Protein AF-A0A419GBX4-F1 (afdb_monomer_lite)

Sequence (114 aa):
MRILHRRRTQSFSEFIFRPSRQKRGAEHLPCCPTDDQAEVLVPDKIKIEDVLAIAVKDESQAKNERARLKYSYVDPDTFNFVVAPDFYNKHSLSSMIRRGVQPSEKSFSGNSDD

Radius of gyration: 21.21 Å; chains: 1; bounding box: 44×61×49 Å

Foldseek 3Di:
DDDDDDDDDPPPPDPPPDFPPADQDPQADPPFDSTPPDDDDDPDDDDLLNAAAAEDQDLVRLVVVCVVCVVVVHHSVSHWYKHFNQVVPPVSVVVCNNNNHDTDIHTHDDDPPD

Structure (mmCIF, N/CA/C/O backbone):
data_AF-A0A419GBX4-F1
#
_entry.id   AF-A0A419GBX4-F1
#
loop_
_atom_site.group_PDB
_atom_site.id
_atom_site.type_symbol
_atom_site.label_atom_id
_atom_site.label_alt_id
_atom_site.label_comp_id
_atom_site.label_asym_id
_atom_site.label_entity_id
_atom_site.label_seq_id
_atom_site.pdbx_PDB_ins_code
_at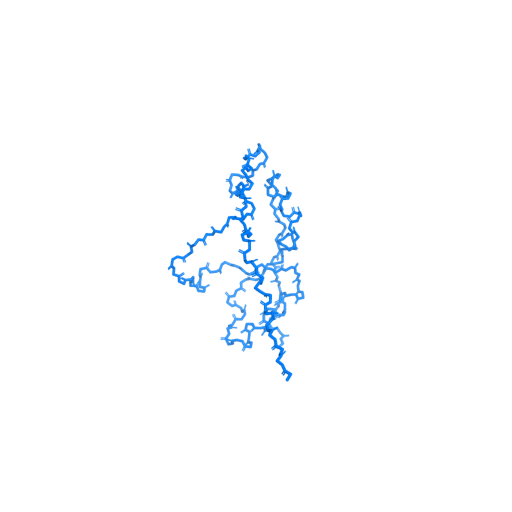om_site.Cartn_x
_atom_site.Cartn_y
_atom_site.Cartn_z
_atom_site.occupancy
_atom_site.B_iso_or_equiv
_atom_site.auth_seq_id
_atom_site.auth_comp_id
_atom_site.auth_asym_id
_atom_site.auth_atom_id
_atom_site.pdbx_PDB_model_num
ATOM 1 N N . MET A 1 1 ? -29.727 49.339 -17.197 1.00 37.66 1 MET A N 1
ATOM 2 C CA . MET A 1 1 ? -28.350 48.806 -17.268 1.00 37.66 1 MET A CA 1
ATOM 3 C C . MET A 1 1 ? -28.438 47.280 -17.283 1.00 37.66 1 MET A C 1
ATOM 5 O O . MET A 1 1 ? -28.794 46.691 -16.274 1.00 37.66 1 MET A O 1
ATOM 9 N N . ARG A 1 2 ? -28.278 46.653 -18.459 1.00 33.19 2 ARG A N 1
ATOM 10 C CA . ARG A 1 2 ? -28.263 45.189 -18.655 1.00 33.19 2 ARG A CA 1
ATOM 11 C C . ARG A 1 2 ? -26.804 44.745 -18.680 1.00 33.19 2 ARG A C 1
ATOM 13 O O . ARG A 1 2 ? -26.044 45.299 -19.466 1.00 33.19 2 ARG A O 1
ATOM 20 N N . ILE A 1 3 ? -26.431 43.753 -17.878 1.00 37.41 3 ILE A N 1
ATOM 21 C CA . ILE A 1 3 ? -25.137 43.077 -18.010 1.00 37.41 3 ILE A CA 1
ATOM 22 C C . ILE A 1 3 ? -25.424 41.613 -18.338 1.00 37.41 3 ILE A C 1
ATOM 24 O O . ILE A 1 3 ? -26.047 40.891 -17.562 1.00 37.41 3 ILE A O 1
ATOM 28 N N . LEU A 1 4 ? -25.027 41.221 -19.547 1.00 36.34 4 LEU A N 1
ATOM 29 C CA . LEU A 1 4 ? -25.166 39.887 -20.113 1.00 36.34 4 LEU A CA 1
ATOM 30 C C . LEU A 1 4 ? -23.870 39.090 -19.858 1.00 36.34 4 LEU A C 1
ATOM 32 O O . LEU A 1 4 ? -22.787 39.565 -20.171 1.00 36.34 4 LEU A O 1
ATOM 36 N N . HIS A 1 5 ? -24.023 37.892 -19.289 1.00 38.09 5 HIS A N 1
ATOM 37 C CA . HIS A 1 5 ? -23.254 36.648 -19.471 1.00 38.09 5 HIS A CA 1
ATOM 38 C C . HIS A 1 5 ? -21.760 36.674 -19.858 1.00 38.09 5 HIS A C 1
ATOM 40 O O . HIS A 1 5 ? -21.399 37.043 -20.972 1.00 38.09 5 HIS A O 1
ATOM 46 N N . ARG A 1 6 ? -20.951 35.951 -19.063 1.00 35.03 6 ARG A N 1
ATOM 47 C CA . ARG A 1 6 ? -20.087 34.865 -19.584 1.00 35.03 6 ARG A CA 1
ATOM 48 C C . ARG A 1 6 ? -19.612 33.943 -18.449 1.00 35.03 6 ARG A C 1
ATOM 50 O O . ARG A 1 6 ? -18.593 34.197 -17.816 1.00 35.03 6 ARG A O 1
ATOM 57 N N . ARG A 1 7 ? -20.329 32.844 -18.186 1.00 43.75 7 ARG A N 1
ATOM 58 C CA . ARG A 1 7 ? -19.734 31.708 -17.462 1.00 43.75 7 ARG A CA 1
ATOM 59 C C . ARG A 1 7 ? -18.867 30.949 -18.462 1.00 43.75 7 ARG A C 1
ATOM 61 O O . ARG A 1 7 ? -19.372 30.428 -19.449 1.00 43.75 7 ARG A O 1
ATOM 68 N N . ARG A 1 8 ? -17.554 30.959 -18.231 1.00 40.81 8 ARG A N 1
ATOM 69 C CA . ARG A 1 8 ? -16.570 30.142 -18.947 1.00 40.81 8 ARG A CA 1
ATOM 70 C C . ARG A 1 8 ? -16.893 28.675 -18.649 1.00 40.81 8 ARG A C 1
ATOM 72 O O . ARG A 1 8 ? -16.626 28.195 -17.554 1.00 40.81 8 ARG A O 1
ATOM 79 N N . THR A 1 9 ? -17.486 27.980 -19.608 1.00 41.19 9 THR A N 1
ATOM 80 C CA . THR A 1 9 ? -17.416 26.524 -19.691 1.00 41.19 9 THR A CA 1
ATOM 81 C C . THR A 1 9 ? -15.946 26.168 -19.899 1.00 41.19 9 THR A C 1
ATOM 83 O O . THR A 1 9 ? -15.377 26.452 -20.952 1.00 41.19 9 THR A O 1
ATOM 86 N N . GLN A 1 10 ? -15.285 25.617 -18.878 1.00 46.72 10 GLN A N 1
ATOM 87 C CA . GLN A 1 10 ? -14.039 24.904 -19.133 1.00 46.72 10 GLN A CA 1
ATOM 88 C C . GLN A 1 10 ? -14.425 23.637 -19.889 1.00 46.72 10 GLN A C 1
ATOM 90 O O . GLN A 1 10 ? -15.099 22.756 -19.363 1.00 46.72 10 GLN A O 1
ATOM 95 N N . SER A 1 11 ? -14.073 23.630 -21.169 1.00 44.72 11 SER A N 1
ATOM 96 C CA . SER A 1 11 ? -14.063 22.449 -22.014 1.00 44.72 11 SER A CA 1
ATOM 97 C C . SER A 1 11 ? -13.310 21.346 -21.278 1.00 44.72 11 SER A C 1
ATOM 99 O O . SER A 1 11 ? -12.112 21.475 -21.033 1.00 44.72 11 SER A O 1
ATOM 101 N N . PHE A 1 12 ? -14.027 20.277 -20.938 1.00 43.22 12 PHE A N 1
ATOM 102 C CA . PHE A 1 12 ? -13.498 18.989 -20.504 1.00 43.22 12 PHE A CA 1
ATOM 103 C C . PHE A 1 12 ? -12.797 18.348 -21.714 1.00 43.22 12 PHE A C 1
ATOM 105 O O . PHE A 1 12 ? -13.274 17.379 -22.296 1.00 43.22 12 PHE A O 1
ATOM 112 N N . SER A 1 13 ? -11.716 18.963 -22.197 1.00 40.78 13 SER A N 1
ATOM 113 C CA . SER A 1 13 ? -10.908 18.380 -23.259 1.00 40.78 13 SER A CA 1
ATOM 114 C C . SER A 1 13 ? -10.120 17.238 -22.636 1.00 40.78 13 SER A C 1
ATOM 116 O O . SER A 1 13 ? -9.065 17.464 -22.048 1.00 40.78 13 SER A O 1
ATOM 118 N N . GLU A 1 14 ? -10.710 16.045 -22.704 1.00 47.97 14 GLU A N 1
ATOM 119 C CA . GLU A 1 14 ? -10.017 14.814 -23.069 1.00 47.97 14 GLU A CA 1
ATOM 120 C C . GLU A 1 14 ? -8.571 14.744 -22.562 1.00 47.97 14 GLU A C 1
ATOM 122 O O . GLU A 1 14 ? -7.601 14.857 -23.314 1.00 47.97 14 GLU A O 1
ATOM 127 N N . PHE A 1 15 ? -8.419 14.479 -21.264 1.00 38.88 15 PHE A N 1
ATOM 128 C CA . PHE A 1 15 ? -7.219 13.803 -20.789 1.00 38.88 15 PHE A CA 1
ATOM 129 C C . PHE A 1 15 ? -7.309 12.350 -21.273 1.00 38.88 15 PHE A C 1
ATOM 131 O O . PHE A 1 15 ? -7.613 11.435 -20.513 1.00 38.88 15 PHE A O 1
ATOM 138 N N . ILE A 1 16 ? -7.147 12.143 -22.584 1.00 46.69 16 ILE A N 1
ATOM 139 C CA . ILE A 1 16 ? -7.006 10.809 -23.153 1.00 46.69 16 ILE A CA 1
ATOM 140 C C . ILE A 1 16 ? -5.719 10.256 -22.563 1.00 46.69 16 ILE A C 1
ATOM 142 O O . ILE A 1 16 ? -4.619 10.655 -22.954 1.00 46.69 16 ILE A O 1
ATOM 146 N N . PHE A 1 17 ? -5.870 9.346 -21.603 1.00 50.75 17 PHE A N 1
ATOM 147 C CA . PHE A 1 17 ? -4.811 8.442 -21.202 1.00 50.75 17 PHE A CA 1
ATOM 148 C C . PHE A 1 17 ? -4.302 7.763 -22.475 1.00 50.75 17 PHE A C 1
ATOM 150 O O . PHE A 1 17 ? -4.989 6.938 -23.075 1.00 50.75 17 PHE A O 1
ATOM 157 N N . ARG A 1 18 ? -3.133 8.187 -22.962 1.00 53.50 18 ARG A N 1
ATOM 158 C CA . ARG A 1 18 ? -2.451 7.514 -24.063 1.00 53.50 18 ARG A CA 1
ATOM 159 C C . ARG A 1 18 ? -1.627 6.398 -23.436 1.00 53.50 18 ARG A C 1
ATOM 161 O O . ARG A 1 18 ? -0.567 6.717 -22.894 1.00 53.50 18 ARG A O 1
ATOM 168 N N . PRO A 1 19 ? -2.058 5.125 -23.503 1.00 56.88 19 PRO A N 1
ATOM 169 C CA . PRO A 1 19 ? -1.224 4.036 -23.030 1.00 56.88 19 PRO A CA 1
ATOM 170 C C . PRO A 1 19 ? 0.081 4.079 -23.820 1.00 56.88 19 PRO A C 1
ATOM 172 O O . PRO A 1 19 ? 0.090 3.974 -25.054 1.00 56.88 19 PRO A O 1
ATOM 175 N N . SER A 1 20 ? 1.200 4.282 -23.127 1.00 62.91 20 SER A N 1
ATOM 176 C CA . SER A 1 20 ? 2.494 4.094 -23.762 1.00 62.91 20 SER A CA 1
ATOM 177 C C . SER A 1 20 ? 2.629 2.600 -24.026 1.00 62.91 20 SER A C 1
ATOM 179 O O . SER A 1 20 ? 2.705 1.818 -23.084 1.00 62.91 20 SER A O 1
ATOM 181 N N . ARG A 1 21 ? 2.622 2.186 -25.299 1.00 65.56 21 ARG A N 1
ATOM 182 C CA . ARG A 1 21 ? 2.857 0.789 -25.696 1.00 65.56 21 ARG A CA 1
ATOM 183 C C . ARG A 1 21 ? 4.321 0.425 -25.441 1.00 65.56 21 ARG A C 1
ATOM 185 O O . ARG A 1 21 ? 5.121 0.354 -26.372 1.00 65.56 21 ARG A O 1
ATOM 192 N N . GLN A 1 22 ? 4.681 0.253 -24.176 1.00 69.12 22 GLN A N 1
ATOM 193 C CA . GLN A 1 22 ? 5.998 -0.215 -23.776 1.00 69.12 22 GLN A CA 1
ATOM 194 C C . GLN A 1 22 ? 6.098 -1.705 -24.094 1.00 69.12 22 GLN A C 1
ATOM 196 O O . GLN A 1 22 ? 5.196 -2.488 -23.791 1.00 69.12 22 GLN A O 1
ATOM 201 N N . LYS A 1 23 ? 7.196 -2.102 -24.735 1.00 78.44 23 LYS A N 1
ATOM 202 C CA . LYS A 1 23 ? 7.522 -3.518 -24.917 1.00 78.44 23 LYS A CA 1
ATOM 203 C C . LYS A 1 23 ? 8.248 -4.004 -23.669 1.00 78.44 23 LYS A C 1
ATOM 205 O O . LYS A 1 23 ? 9.079 -3.281 -23.128 1.00 78.44 23 LYS A O 1
ATOM 210 N N . ARG A 1 24 ? 7.957 -5.232 -23.242 1.00 83.94 24 ARG A N 1
ATOM 211 C CA . ARG A 1 24 ? 8.695 -5.894 -22.161 1.00 83.94 24 ARG A CA 1
ATOM 212 C C . ARG A 1 24 ? 10.179 -5.964 -22.534 1.00 83.94 24 ARG A C 1
ATOM 214 O O . ARG A 1 24 ? 10.514 -6.536 -23.570 1.00 83.94 24 ARG A O 1
ATOM 221 N N . GLY A 1 25 ? 11.042 -5.363 -21.717 1.00 82.19 25 GLY A N 1
ATOM 222 C CA . GLY A 1 25 ? 12.493 -5.506 -21.847 1.00 82.19 25 GLY A CA 1
ATOM 223 C C . GLY A 1 25 ? 12.973 -6.877 -21.362 1.00 82.19 25 GLY A C 1
ATOM 224 O O . GLY A 1 25 ? 12.261 -7.550 -20.620 1.00 82.19 25 GLY A O 1
ATOM 225 N N . ALA A 1 26 ? 14.188 -7.278 -21.746 1.00 85.44 26 ALA A N 1
ATOM 226 C CA . ALA A 1 26 ? 14.785 -8.548 -21.310 1.00 85.44 26 ALA A CA 1
ATOM 227 C C . ALA A 1 26 ? 14.998 -8.627 -19.785 1.00 85.44 26 ALA A C 1
ATOM 229 O O . ALA A 1 26 ? 15.008 -9.717 -19.225 1.00 85.44 26 ALA A O 1
ATOM 230 N N . GLU A 1 27 ? 15.134 -7.475 -19.124 1.00 87.50 27 GLU A N 1
ATOM 231 C CA . GLU A 1 27 ? 15.337 -7.371 -17.676 1.00 87.50 27 GLU A CA 1
ATOM 232 C C . GLU A 1 27 ? 14.025 -7.284 -16.882 1.00 87.50 27 GLU A C 1
ATOM 234 O O . GLU A 1 27 ? 14.065 -7.352 -15.663 1.00 87.50 27 GLU A O 1
ATOM 239 N N . HIS A 1 28 ? 12.852 -7.147 -17.519 1.00 87.69 28 HIS A N 1
ATOM 240 C CA . HIS A 1 28 ? 11.585 -7.112 -16.776 1.00 87.69 28 HIS A CA 1
ATOM 241 C C . HIS A 1 28 ? 11.338 -8.453 -16.080 1.00 87.69 28 HIS A C 1
ATOM 243 O O . HIS A 1 28 ? 11.350 -9.501 -16.732 1.00 87.69 28 HIS A O 1
ATOM 249 N N . LEU A 1 29 ? 10.959 -8.418 -14.799 1.00 85.19 29 LEU A N 1
ATOM 250 C CA . LEU A 1 29 ? 10.457 -9.619 -14.137 1.00 85.19 29 LEU A CA 1
ATOM 251 C C . LEU A 1 29 ? 9.202 -10.135 -14.863 1.00 85.19 29 LEU A C 1
ATOM 253 O O . LEU A 1 29 ? 8.369 -9.328 -15.299 1.00 85.19 29 LEU A O 1
ATOM 257 N N . PRO A 1 30 ? 9.014 -11.465 -14.967 1.00 84.38 30 PRO A N 1
ATOM 258 C CA . PRO A 1 30 ? 7.836 -12.048 -15.610 1.00 84.38 30 PRO A CA 1
ATOM 259 C C . PRO A 1 30 ? 6.511 -11.581 -14.996 1.00 84.38 30 PRO A C 1
ATOM 261 O O . PRO A 1 30 ? 5.528 -11.418 -15.714 1.00 84.38 30 PRO A O 1
ATOM 264 N N . CYS A 1 31 ? 6.498 -11.325 -13.685 1.00 81.69 31 CYS A N 1
ATOM 265 C CA . CYS A 1 31 ? 5.327 -10.864 -12.940 1.00 81.69 31 CYS A CA 1
ATOM 266 C C . CYS A 1 31 ? 5.033 -9.363 -13.097 1.00 81.69 31 CYS A C 1
ATOM 268 O O . CYS A 1 31 ? 3.920 -8.934 -12.803 1.00 81.69 31 CYS A O 1
ATOM 270 N N . CYS A 1 32 ? 5.992 -8.553 -13.559 1.00 79.19 32 CYS A N 1
ATOM 271 C CA . CYS A 1 32 ? 5.799 -7.111 -13.671 1.00 79.19 32 CYS A CA 1
ATOM 272 C C . CYS A 1 32 ? 4.931 -6.752 -14.888 1.00 79.19 32 CYS A C 1
ATOM 274 O O . CYS A 1 32 ? 5.122 -7.325 -15.975 1.00 79.19 32 CYS A O 1
ATOM 276 N N . PRO A 1 33 ? 4.013 -5.778 -14.762 1.00 75.44 33 PRO A N 1
ATOM 277 C CA . PRO A 1 33 ? 3.272 -5.271 -15.904 1.00 75.44 33 PRO A CA 1
ATOM 278 C C . PRO A 1 33 ? 4.207 -4.523 -16.869 1.00 75.44 33 PRO A C 1
ATOM 280 O O . PRO A 1 33 ? 5.293 -4.070 -16.510 1.00 75.44 33 PRO A O 1
ATOM 283 N N . THR A 1 34 ? 3.805 -4.430 -18.136 1.00 78.31 34 THR A N 1
ATOM 284 C CA . THR A 1 34 ? 4.501 -3.601 -19.139 1.00 78.31 34 THR A CA 1
ATOM 285 C C . THR A 1 34 ? 4.081 -2.138 -19.074 1.00 78.31 34 THR A C 1
ATOM 287 O O . THR A 1 34 ? 4.815 -1.277 -19.546 1.00 78.31 34 THR A O 1
ATOM 290 N N . ASP A 1 35 ? 2.906 -1.870 -18.510 1.00 76.88 35 ASP A N 1
ATOM 291 C CA . ASP A 1 35 ? 2.379 -0.534 -18.257 1.00 76.88 35 ASP A CA 1
ATOM 292 C C . ASP A 1 35 ? 2.392 -0.275 -16.743 1.00 76.88 35 ASP A C 1
ATOM 294 O O . ASP A 1 35 ? 1.921 -1.107 -15.968 1.00 76.88 35 ASP A O 1
ATOM 298 N N . ASP A 1 36 ? 2.916 0.880 -16.329 1.00 73.38 36 ASP A N 1
ATOM 299 C CA . ASP A 1 36 ? 2.973 1.311 -14.925 1.00 73.38 36 ASP A CA 1
ATOM 300 C C . ASP A 1 36 ? 1.571 1.699 -14.381 1.00 73.38 36 ASP A C 1
ATOM 302 O O . ASP A 1 36 ? 1.435 2.110 -13.229 1.00 73.38 36 ASP A O 1
ATOM 306 N N . GLN A 1 37 ? 0.520 1.626 -15.210 1.00 69.31 37 GLN A N 1
ATOM 307 C CA . GLN A 1 37 ? -0.882 1.921 -14.876 1.00 69.31 37 GLN A CA 1
ATOM 308 C C . GLN A 1 37 ? -1.789 0.690 -15.045 1.00 69.31 37 GLN A C 1
ATOM 310 O O . GLN A 1 37 ? -2.877 0.767 -15.613 1.00 69.31 37 GLN A O 1
ATOM 315 N N . ALA A 1 38 ? -1.337 -0.475 -14.580 1.00 70.19 38 ALA A N 1
ATOM 316 C CA . ALA A 1 38 ? -2.177 -1.668 -14.546 1.00 70.19 38 ALA A CA 1
ATOM 317 C C . ALA A 1 38 ? -3.211 -1.569 -13.407 1.00 70.19 38 ALA A C 1
ATOM 319 O O . ALA A 1 38 ? -2.927 -1.927 -12.266 1.00 70.19 38 ALA A O 1
ATOM 320 N N . GLU A 1 39 ? -4.411 -1.079 -13.711 1.00 78.44 39 GLU A N 1
ATOM 321 C CA . GLU A 1 39 ? -5.568 -1.180 -12.817 1.00 78.44 39 GLU A CA 1
ATOM 322 C C . GLU A 1 39 ? -6.264 -2.537 -13.011 1.00 78.44 39 GLU A C 1
ATOM 324 O O . GLU A 1 39 ? -6.452 -2.997 -14.141 1.00 78.44 39 GLU A O 1
ATOM 329 N N . VAL A 1 40 ? -6.658 -3.187 -11.912 1.00 83.25 40 VAL A N 1
ATOM 330 C CA . VAL A 1 40 ? -7.454 -4.424 -11.936 1.00 83.25 40 VAL A CA 1
ATOM 331 C C . VAL A 1 40 ? -8.825 -4.128 -11.344 1.00 83.25 40 VAL A C 1
ATOM 333 O O . VAL A 1 40 ? -8.933 -3.653 -10.215 1.00 83.25 40 VAL A O 1
ATOM 336 N N . LEU A 1 41 ? -9.881 -4.416 -12.107 1.00 88.38 41 LEU A N 1
ATOM 337 C CA . LEU A 1 41 ? -11.254 -4.284 -11.630 1.00 88.38 41 LEU A CA 1
ATOM 338 C C . LEU A 1 41 ? -11.618 -5.493 -10.766 1.00 88.38 41 LEU A C 1
ATOM 340 O O . LEU A 1 41 ? -11.631 -6.624 -11.252 1.00 88.38 41 LEU A O 1
ATOM 344 N N . VAL A 1 42 ? -11.948 -5.244 -9.499 1.00 90.00 42 VAL A N 1
ATOM 345 C CA . VAL A 1 42 ? -12.538 -6.252 -8.613 1.00 90.00 42 VAL A CA 1
ATOM 346 C C . VAL A 1 42 ? -14.063 -6.131 -8.721 1.00 90.00 42 VAL A C 1
ATOM 348 O O . VAL A 1 42 ? -14.592 -5.044 -8.486 1.00 90.00 42 VAL A O 1
ATOM 351 N N . PRO A 1 43 ? -14.784 -7.196 -9.123 1.00 90.94 43 PRO A N 1
ATOM 352 C CA . PRO A 1 43 ? -16.216 -7.115 -9.427 1.00 90.94 43 PRO A CA 1
ATOM 353 C C . PRO A 1 43 ? -17.109 -6.900 -8.195 1.00 90.94 43 PRO A C 1
ATOM 355 O O . PRO A 1 43 ? -18.268 -6.526 -8.348 1.00 90.94 43 PRO A O 1
ATOM 358 N N . ASP A 1 44 ? -16.584 -7.142 -6.995 1.00 93.94 44 ASP A N 1
ATOM 359 C CA . ASP A 1 44 ? -17.283 -6.972 -5.720 1.00 93.94 44 ASP A CA 1
ATOM 360 C C . ASP A 1 44 ? -16.288 -6.500 -4.639 1.00 93.94 44 ASP A C 1
ATOM 362 O O . ASP A 1 44 ? -15.157 -6.103 -4.927 1.00 93.94 44 ASP A O 1
ATOM 366 N N . LYS A 1 45 ? -16.707 -6.520 -3.377 1.00 93.12 45 LYS A N 1
ATOM 367 C CA . LYS A 1 45 ? -15.906 -6.159 -2.212 1.00 93.12 45 LYS A CA 1
ATOM 368 C C . LYS A 1 45 ? -14.759 -7.147 -2.002 1.00 93.12 45 LYS A C 1
ATOM 370 O O . LYS A 1 45 ? -14.928 -8.358 -2.115 1.00 93.12 45 LYS A O 1
ATOM 375 N N . ILE A 1 46 ? -13.615 -6.609 -1.593 1.00 92.75 46 ILE A N 1
ATOM 376 C CA . ILE A 1 46 ? -12.499 -7.388 -1.054 1.00 92.75 46 ILE A CA 1
ATOM 377 C C . ILE A 1 46 ? -12.799 -7.638 0.423 1.00 92.75 46 ILE A C 1
ATOM 379 O O . ILE A 1 46 ? -13.120 -6.695 1.154 1.00 92.75 46 ILE A O 1
ATOM 383 N N . LYS A 1 47 ? -12.730 -8.892 0.872 1.00 93.00 47 LYS A N 1
ATOM 384 C CA . LYS A 1 47 ? -12.869 -9.176 2.298 1.00 93.00 47 LYS A CA 1
ATOM 385 C C . LYS A 1 47 ? -11.613 -8.728 3.035 1.00 93.00 47 LYS A C 1
ATOM 387 O O . LYS A 1 47 ? -10.512 -8.810 2.504 1.00 93.00 47 LYS A O 1
ATOM 392 N N . ILE A 1 48 ? -11.770 -8.313 4.288 1.00 91.19 48 ILE A N 1
ATOM 393 C CA . ILE A 1 48 ? -10.637 -7.878 5.118 1.00 91.19 48 ILE A CA 1
ATOM 394 C C . ILE A 1 48 ? -9.595 -9.000 5.273 1.00 91.19 48 ILE A C 1
ATOM 396 O O . ILE A 1 48 ? -8.405 -8.727 5.190 1.00 91.19 48 ILE A O 1
ATOM 400 N N . GLU A 1 49 ? -10.041 -10.254 5.405 1.00 91.44 49 GLU A N 1
ATOM 401 C CA . GLU A 1 49 ? -9.177 -11.444 5.506 1.00 91.44 49 GLU A CA 1
ATOM 402 C C . GLU A 1 49 ? -8.306 -11.703 4.262 1.00 91.44 49 GLU A C 1
ATOM 404 O O . GLU A 1 49 ? -7.275 -12.360 4.371 1.00 91.44 49 GLU A O 1
ATOM 409 N N . ASP A 1 50 ? -8.683 -11.157 3.100 1.00 93.88 50 ASP A N 1
ATOM 410 C CA . ASP A 1 50 ? -7.924 -11.296 1.852 1.00 93.88 50 ASP A CA 1
ATOM 411 C C . ASP A 1 50 ? -6.825 -10.218 1.711 1.00 93.88 50 ASP A C 1
ATOM 413 O O . ASP A 1 50 ? -6.011 -10.263 0.783 1.00 93.88 50 ASP A O 1
ATOM 417 N N . VAL A 1 51 ? -6.779 -9.225 2.610 1.00 93.88 51 VAL A N 1
ATOM 418 C CA . VAL A 1 51 ? -5.765 -8.160 2.595 1.00 93.88 51 VAL A CA 1
ATOM 419 C C . VAL A 1 51 ? -4.481 -8.655 3.261 1.00 93.88 51 VAL A C 1
ATOM 421 O O . VAL A 1 51 ? -4.407 -8.796 4.477 1.00 93.88 51 VAL A O 1
ATOM 424 N N . LEU A 1 52 ? -3.430 -8.866 2.465 1.00 95.25 52 LEU A N 1
ATOM 425 C CA . LEU A 1 52 ? -2.148 -9.390 2.958 1.00 95.25 52 LEU A CA 1
ATOM 426 C C . LEU A 1 52 ? -1.383 -8.393 3.845 1.00 95.25 52 LEU A C 1
ATOM 428 O O . LEU A 1 52 ? -0.828 -8.770 4.881 1.00 95.25 52 LEU A O 1
ATOM 432 N N . ALA A 1 53 ? -1.319 -7.131 3.412 1.00 95.69 53 ALA A N 1
ATOM 433 C CA . ALA A 1 53 ? -0.627 -6.053 4.109 1.00 95.69 53 ALA A CA 1
ATOM 434 C C . ALA A 1 53 ? -1.056 -4.666 3.597 1.00 95.69 53 ALA A C 1
ATOM 436 O O . ALA A 1 53 ? -1.545 -4.522 2.476 1.00 95.69 53 ALA A O 1
ATOM 437 N N . ILE A 1 54 ? -0.801 -3.637 4.405 1.00 95.62 54 ILE A N 1
ATOM 438 C CA . ILE A 1 54 ? -0.897 -2.221 4.052 1.00 95.62 54 ILE A CA 1
ATOM 439 C C . ILE A 1 54 ? 0.524 -1.679 3.866 1.00 95.62 54 ILE A C 1
ATOM 441 O O . ILE A 1 54 ? 1.298 -1.582 4.822 1.00 95.62 54 ILE A O 1
ATOM 445 N N . ALA A 1 55 ? 0.865 -1.313 2.632 1.00 96.62 55 ALA A N 1
ATOM 446 C CA . ALA A 1 55 ? 2.127 -0.651 2.322 1.00 96.62 55 ALA A CA 1
ATOM 447 C C . ALA A 1 55 ? 2.059 0.843 2.688 1.00 96.62 55 ALA A C 1
ATOM 449 O O . ALA A 1 55 ? 1.092 1.525 2.349 1.00 96.62 55 ALA A O 1
ATOM 450 N N . VAL A 1 56 ? 3.088 1.352 3.365 1.00 97.38 56 VAL A N 1
ATOM 451 C CA . VAL A 1 56 ? 3.227 2.754 3.791 1.00 97.38 56 VAL A CA 1
ATOM 452 C C . VAL A 1 56 ? 4.610 3.297 3.451 1.00 97.38 56 VAL A C 1
ATOM 454 O O . VAL A 1 56 ? 5.566 2.542 3.292 1.00 97.38 56 VAL A O 1
ATOM 457 N N . LYS A 1 57 ? 4.742 4.620 3.340 1.00 97.50 57 LYS A N 1
ATOM 458 C CA . LYS A 1 57 ? 6.001 5.264 2.947 1.00 97.50 57 LYS A CA 1
ATOM 459 C C . LYS A 1 57 ? 7.093 5.098 3.999 1.00 97.50 57 LYS A C 1
ATOM 461 O O . LYS A 1 57 ? 8.252 4.875 3.660 1.00 97.50 57 LYS A O 1
ATOM 466 N N . ASP A 1 58 ? 6.722 5.273 5.261 1.00 97.06 58 ASP A N 1
ATOM 467 C CA . ASP A 1 58 ? 7.621 5.296 6.407 1.00 97.06 58 ASP A CA 1
ATOM 468 C C . ASP A 1 58 ? 6.882 4.903 7.698 1.00 97.06 58 ASP A C 1
ATOM 470 O O . ASP A 1 58 ? 5.657 4.759 7.733 1.00 97.06 58 ASP A O 1
ATOM 474 N N . GLU A 1 59 ? 7.642 4.713 8.776 1.00 96.44 59 GLU A N 1
ATOM 475 C CA . GLU A 1 59 ? 7.112 4.308 10.084 1.00 96.44 59 GLU A CA 1
ATOM 476 C C . GLU A 1 59 ? 6.182 5.361 10.708 1.00 96.44 59 GLU A C 1
ATOM 478 O O . GLU A 1 59 ? 5.274 5.015 11.464 1.00 96.44 59 GLU A O 1
ATOM 483 N N . SER A 1 60 ? 6.375 6.647 10.391 1.00 96.50 60 SER A N 1
ATOM 484 C CA . SER A 1 60 ? 5.497 7.721 10.871 1.00 96.50 60 SER A CA 1
ATOM 485 C C . SER A 1 60 ? 4.111 7.592 10.244 1.00 96.50 60 SER A C 1
ATOM 487 O O . SER A 1 60 ? 3.096 7.635 10.943 1.00 96.50 60 SER A O 1
ATOM 489 N N . GLN A 1 61 ? 4.054 7.337 8.933 1.00 97.38 61 GLN A N 1
ATOM 490 C CA . GLN A 1 61 ? 2.802 7.033 8.255 1.00 97.38 61 GLN A CA 1
ATOM 491 C C . GLN A 1 61 ? 2.151 5.762 8.814 1.00 97.38 61 GLN A C 1
ATOM 493 O O . GLN A 1 61 ? 0.949 5.787 9.064 1.00 97.38 61 GLN A O 1
ATOM 498 N N . ALA A 1 62 ? 2.916 4.698 9.089 1.00 96.75 62 ALA A N 1
ATOM 499 C CA . ALA A 1 62 ? 2.384 3.472 9.697 1.00 96.75 62 ALA A CA 1
ATOM 500 C C . ALA A 1 62 ? 1.599 3.759 10.990 1.00 96.75 62 ALA A C 1
ATOM 502 O O . ALA A 1 62 ? 0.458 3.324 11.143 1.00 96.75 62 ALA A O 1
ATOM 503 N N . LYS A 1 63 ? 2.181 4.555 11.898 1.00 95.94 63 LYS A N 1
ATOM 504 C CA . LYS A 1 63 ? 1.536 4.956 13.160 1.00 95.94 63 LYS A CA 1
ATOM 505 C C . LYS A 1 63 ? 0.259 5.761 12.923 1.00 95.94 63 LYS A C 1
ATOM 507 O O . LYS A 1 63 ? -0.764 5.489 13.549 1.00 95.94 63 LYS A O 1
ATOM 512 N N . ASN A 1 64 ? 0.298 6.711 11.989 1.00 96.75 64 ASN A N 1
ATOM 513 C CA . ASN A 1 64 ? -0.860 7.542 11.658 1.00 96.75 64 ASN A CA 1
ATOM 514 C C . ASN A 1 64 ? -2.019 6.720 11.076 1.00 96.75 64 ASN A C 1
ATOM 516 O O . ASN A 1 64 ? -3.168 6.932 11.461 1.00 96.75 64 ASN A O 1
ATOM 520 N N . GLU A 1 65 ? -1.740 5.779 10.171 1.00 96.62 65 GLU A N 1
ATOM 521 C CA . GLU A 1 65 ? -2.786 4.928 9.596 1.00 96.62 65 GLU A CA 1
ATOM 522 C C . GLU A 1 65 ? -3.341 3.938 10.631 1.00 96.62 65 GLU A C 1
ATOM 524 O O . GLU A 1 65 ? -4.556 3.766 10.707 1.00 96.62 65 GLU A O 1
ATOM 529 N N . ARG A 1 66 ? -2.500 3.371 11.510 1.00 95.44 66 ARG A N 1
ATOM 530 C CA . ARG A 1 66 ? -2.973 2.552 12.642 1.00 95.44 66 ARG A CA 1
ATOM 531 C C . ARG A 1 66 ? -3.910 3.337 13.563 1.00 95.44 66 ARG A C 1
ATOM 533 O O . ARG A 1 66 ? -4.978 2.841 13.918 1.00 95.44 66 ARG A O 1
ATOM 540 N N . ALA A 1 67 ? -3.569 4.584 13.892 1.00 95.62 67 ALA A N 1
ATOM 541 C CA . ALA A 1 67 ? -4.448 5.455 14.671 1.00 95.62 67 ALA A CA 1
ATOM 542 C C . ALA A 1 67 ? -5.778 5.732 13.943 1.00 95.62 67 ALA A C 1
ATOM 544 O O . ALA A 1 67 ? -6.844 5.655 14.552 1.00 95.62 67 ALA A O 1
ATOM 545 N N . ARG A 1 68 ? -5.750 6.002 12.630 1.00 96.38 68 ARG A N 1
ATOM 546 C CA . ARG A 1 68 ? -6.966 6.221 11.821 1.00 96.38 68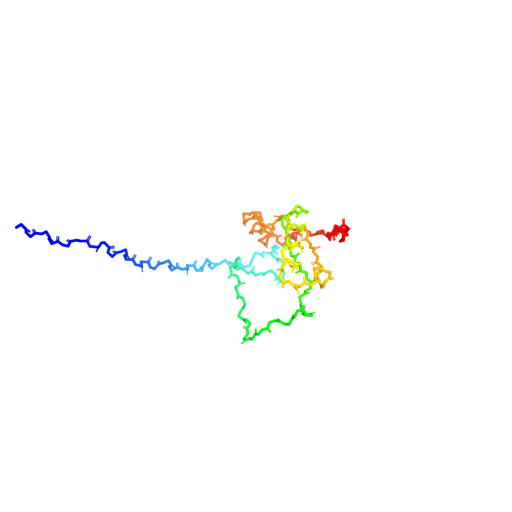 ARG A CA 1
ATOM 547 C C . ARG A 1 68 ? -7.874 4.997 11.762 1.00 96.38 68 ARG A C 1
ATOM 549 O O . ARG A 1 68 ? -9.093 5.164 11.822 1.00 96.38 68 ARG A O 1
ATOM 556 N N . LEU A 1 69 ? -7.307 3.793 11.679 1.00 95.25 69 LEU A N 1
ATOM 557 C CA . LEU A 1 69 ? -8.072 2.546 11.756 1.00 95.25 69 LEU A CA 1
ATOM 558 C C . LEU A 1 69 ? -8.781 2.432 13.110 1.00 95.25 69 LEU A C 1
ATOM 560 O O . LEU A 1 69 ? -10.000 2.257 13.133 1.00 95.25 69 LEU A O 1
ATOM 564 N N . LYS A 1 70 ? -8.063 2.682 14.216 1.00 95.12 70 LYS A N 1
ATOM 565 C CA . LYS A 1 70 ? -8.628 2.702 15.579 1.00 95.12 70 LYS A CA 1
ATOM 566 C C . LYS A 1 70 ? -9.805 3.682 15.691 1.00 95.12 70 LYS A C 1
ATOM 568 O O . LYS A 1 70 ? -10.864 3.315 16.193 1.00 95.12 70 LYS A O 1
ATOM 573 N N . TYR A 1 71 ? -9.668 4.900 15.157 1.00 96.06 71 TYR A N 1
ATOM 574 C CA . TYR A 1 71 ? -10.757 5.893 15.122 1.00 96.06 71 TYR A CA 1
ATOM 575 C C . TYR A 1 71 ? -11.928 5.508 14.210 1.00 96.06 71 TYR A C 1
ATOM 577 O O . TYR A 1 71 ? -13.040 5.991 14.407 1.00 96.06 71 TYR A O 1
ATOM 585 N N . SER A 1 72 ? -11.690 4.640 13.229 1.00 94.56 72 SER A N 1
ATOM 586 C CA . SER A 1 72 ? -12.714 4.113 12.323 1.00 94.56 72 SER A CA 1
ATOM 587 C C . SER A 1 72 ? -13.360 2.827 12.849 1.00 94.56 72 SER A C 1
ATOM 589 O O . SER A 1 72 ? -14.094 2.176 12.109 1.00 94.56 72 SER A O 1
ATOM 591 N N . TYR A 1 73 ? -13.100 2.459 14.112 1.00 94.25 73 TYR A N 1
ATOM 592 C CA . TYR A 1 73 ? -13.563 1.221 14.750 1.00 94.25 73 TYR A CA 1
ATOM 593 C C . TYR A 1 73 ? -13.089 -0.058 14.039 1.00 94.25 73 TYR A C 1
ATOM 595 O O . TYR 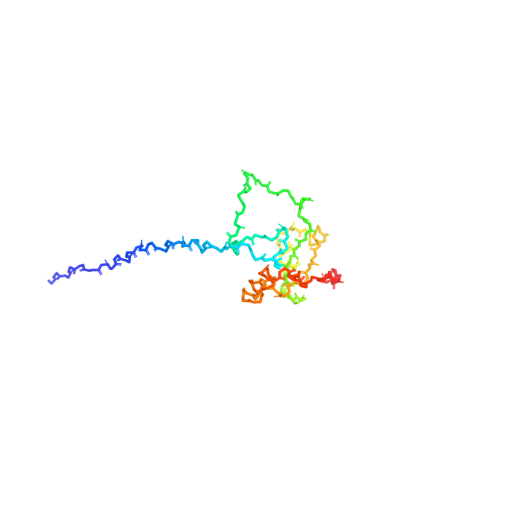A 1 73 ? -13.760 -1.088 14.090 1.00 94.25 73 TYR A O 1
ATOM 603 N N . VAL A 1 74 ? -11.927 0.005 13.385 1.00 92.62 74 VAL A N 1
ATOM 604 C CA . VAL A 1 74 ? -11.250 -1.146 12.782 1.00 92.62 74 VAL A CA 1
ATOM 605 C C . VAL A 1 74 ? -10.002 -1.443 13.600 1.00 92.62 74 VAL A C 1
ATOM 607 O O . VAL A 1 74 ? -9.205 -0.543 13.861 1.00 92.62 74 VAL A O 1
ATOM 610 N N . ASP A 1 75 ? -9.830 -2.698 14.005 1.00 93.00 75 ASP A N 1
ATOM 611 C CA . ASP A 1 75 ? -8.648 -3.114 14.752 1.00 93.00 75 ASP A CA 1
ATOM 612 C C . ASP A 1 75 ? -7.392 -3.018 13.857 1.00 93.00 75 ASP A C 1
ATOM 614 O O . ASP A 1 75 ? -7.296 -3.746 12.861 1.00 93.00 75 ASP A O 1
ATOM 618 N N . PRO A 1 76 ? -6.429 -2.123 14.160 1.00 92.75 76 PRO A N 1
ATOM 619 C CA . PRO A 1 76 ? -5.215 -1.979 13.364 1.00 92.75 76 PRO A CA 1
ATOM 620 C C . PRO A 1 76 ? -4.341 -3.237 13.358 1.00 92.75 76 PRO A C 1
ATOM 622 O O . PRO A 1 76 ? -3.522 -3.375 12.450 1.00 92.75 76 PRO A O 1
ATOM 625 N N . ASP A 1 77 ? -4.510 -4.144 14.323 1.00 92.50 77 ASP A N 1
ATOM 626 C CA . ASP A 1 77 ? -3.769 -5.408 14.400 1.00 92.50 77 ASP A CA 1
ATOM 627 C C . ASP A 1 77 ? -4.342 -6.495 13.484 1.00 92.50 77 ASP A C 1
ATOM 629 O O . ASP A 1 77 ? -3.716 -7.531 13.278 1.00 92.50 77 ASP A O 1
ATOM 633 N N . THR A 1 78 ? -5.483 -6.227 12.838 1.00 92.81 78 THR A N 1
ATOM 634 C CA . THR A 1 78 ? -5.999 -7.079 11.755 1.00 92.81 78 THR A CA 1
ATOM 635 C C . THR A 1 78 ? -5.109 -7.026 10.507 1.00 92.81 78 THR A C 1
ATOM 637 O O . THR A 1 78 ? -5.136 -7.948 9.694 1.00 92.81 78 THR A O 1
ATOM 640 N N . PHE A 1 79 ? -4.310 -5.966 10.335 1.00 94.50 79 PHE A N 1
ATOM 641 C CA . PHE A 1 79 ? -3.479 -5.770 9.148 1.00 94.50 79 PHE A CA 1
ATOM 642 C C . PHE A 1 79 ? -1.988 -5.794 9.473 1.00 94.50 79 PHE A C 1
ATOM 644 O O . PHE A 1 79 ? -1.516 -5.132 10.398 1.00 94.50 79 PHE A O 1
ATOM 651 N N . ASN A 1 80 ? -1.213 -6.449 8.608 1.00 95.50 80 ASN A N 1
ATOM 652 C CA . ASN A 1 80 ? 0.234 -6.275 8.583 1.00 95.50 80 ASN A CA 1
ATOM 653 C C . ASN A 1 80 ? 0.578 -4.936 7.924 1.00 95.50 80 ASN A C 1
ATOM 655 O O . ASN A 1 80 ? 0.081 -4.635 6.842 1.00 95.50 80 ASN A O 1
ATOM 659 N N . PHE A 1 81 ? 1.467 -4.150 8.526 1.00 96.75 81 PHE A N 1
ATOM 660 C CA . PHE A 1 81 ? 1.997 -2.936 7.903 1.00 96.75 81 PHE A CA 1
ATOM 661 C C . PHE A 1 81 ? 3.400 -3.191 7.352 1.00 96.75 81 PHE A C 1
ATOM 663 O O . PHE A 1 81 ? 4.239 -3.800 8.018 1.00 96.75 81 PHE A O 1
ATOM 670 N N . VAL A 1 82 ? 3.667 -2.697 6.145 1.00 97.75 82 VAL A N 1
ATOM 671 C CA . VAL A 1 82 ? 4.965 -2.822 5.473 1.00 97.75 82 VAL A CA 1
ATOM 672 C C . VAL A 1 82 ? 5.437 -1.441 5.041 1.00 97.75 82 VAL A C 1
ATOM 674 O O . VAL A 1 82 ? 4.722 -0.709 4.367 1.00 97.75 82 VAL A O 1
ATOM 677 N N . VAL A 1 83 ? 6.657 -1.075 5.417 1.00 97.44 83 VAL A N 1
ATOM 678 C CA . VAL A 1 83 ? 7.321 0.141 4.952 1.00 97.44 83 VAL A CA 1
ATOM 679 C C . VAL A 1 83 ? 7.926 -0.130 3.575 1.00 97.44 83 VAL A C 1
ATOM 681 O O . VAL A 1 83 ? 8.839 -0.946 3.452 1.00 97.44 83 VAL A O 1
ATOM 684 N N . ALA A 1 84 ? 7.404 0.555 2.559 1.00 97.12 84 ALA A N 1
ATOM 685 C CA . ALA A 1 84 ? 7.758 0.411 1.149 1.00 97.12 84 ALA A CA 1
ATOM 686 C C . ALA A 1 84 ? 7.968 1.798 0.502 1.00 97.12 84 ALA A C 1
ATOM 688 O O . ALA A 1 84 ? 7.109 2.290 -0.236 1.00 97.12 84 ALA A O 1
ATOM 689 N N . PRO A 1 85 ? 9.091 2.485 0.778 1.00 96.56 85 PRO A N 1
ATOM 690 C CA . PRO A 1 85 ? 9.295 3.877 0.365 1.00 96.56 85 PRO A CA 1
ATOM 691 C C . PRO A 1 85 ? 9.320 4.045 -1.159 1.00 96.56 85 PRO A C 1
ATOM 693 O O . PRO A 1 85 ? 8.874 5.070 -1.681 1.00 96.56 85 PRO A O 1
ATOM 696 N N . ASP A 1 86 ? 9.795 3.026 -1.878 1.00 94.81 86 ASP A N 1
ATOM 697 C CA . ASP A 1 86 ? 9.886 3.023 -3.338 1.00 94.81 86 ASP A CA 1
ATOM 698 C C . ASP A 1 86 ? 8.511 3.173 -4.004 1.00 94.81 86 ASP A C 1
ATOM 700 O O . ASP A 1 86 ? 8.406 3.826 -5.043 1.00 94.81 86 ASP A O 1
ATOM 704 N N . PHE A 1 87 ? 7.437 2.678 -3.372 1.00 92.56 87 PHE A N 1
ATOM 705 C CA . PHE A 1 87 ? 6.066 2.794 -3.889 1.00 92.56 87 PHE A CA 1
ATOM 706 C C . PHE A 1 87 ? 5.588 4.252 -3.952 1.00 92.56 87 PHE A C 1
ATOM 708 O O . PHE A 1 87 ? 4.720 4.599 -4.751 1.00 92.56 87 PHE A O 1
ATOM 715 N N . TYR A 1 88 ? 6.193 5.130 -3.148 1.00 93.94 88 TYR A N 1
ATOM 716 C CA . TYR A 1 88 ? 5.850 6.548 -3.056 1.00 93.94 88 TYR A CA 1
ATOM 717 C C . TYR A 1 88 ? 6.756 7.436 -3.920 1.00 93.94 88 TYR A C 1
ATOM 719 O O . TYR A 1 88 ? 6.615 8.660 -3.911 1.00 93.94 88 TYR A O 1
ATOM 727 N N . ASN A 1 89 ? 7.665 6.840 -4.700 1.00 93.50 89 ASN A N 1
ATOM 728 C CA . ASN A 1 89 ? 8.476 7.535 -5.692 1.00 93.50 89 ASN A CA 1
ATOM 729 C C . ASN A 1 89 ? 8.216 6.960 -7.090 1.00 93.50 89 ASN A C 1
ATOM 731 O O . ASN A 1 89 ? 8.875 6.019 -7.528 1.00 93.50 89 ASN A O 1
ATOM 735 N N . LYS A 1 90 ? 7.295 7.595 -7.827 1.00 89.81 90 LYS A N 1
ATOM 736 C CA . LYS A 1 90 ? 6.885 7.192 -9.184 1.00 89.81 90 LYS A CA 1
ATOM 737 C C . LYS A 1 90 ? 8.064 6.915 -10.122 1.00 89.81 90 LYS A C 1
ATOM 739 O O . LYS A 1 90 ? 8.036 5.941 -10.869 1.00 89.81 90 LYS A O 1
ATOM 744 N N . HIS A 1 91 ? 9.077 7.781 -10.122 1.00 90.69 91 HIS A N 1
ATOM 745 C CA . HIS A 1 91 ? 10.215 7.648 -11.034 1.00 90.69 91 HIS A CA 1
ATOM 746 C C . HIS A 1 91 ? 11.122 6.482 -10.642 1.00 90.69 91 HIS A C 1
ATOM 748 O O . HIS A 1 91 ? 11.562 5.741 -11.521 1.00 90.69 91 HIS A O 1
ATOM 754 N N . SER A 1 92 ? 11.361 6.303 -9.338 1.00 91.25 92 SER A N 1
ATOM 755 C CA . SER A 1 92 ? 12.118 5.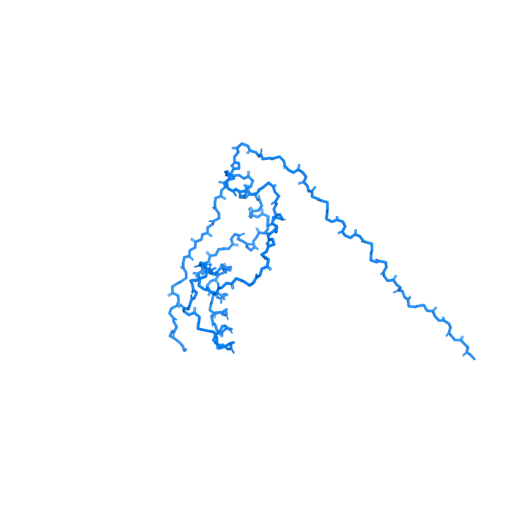160 -8.820 1.00 91.25 92 SER A CA 1
ATOM 756 C C . SER A 1 92 ? 11.399 3.853 -9.145 1.00 91.25 92 SER A C 1
ATOM 758 O O . SER A 1 92 ? 11.959 3.007 -9.836 1.00 91.25 92 SER A O 1
ATOM 760 N N . LEU A 1 93 ? 10.120 3.739 -8.770 1.00 90.62 93 LEU A N 1
ATOM 761 C CA . LEU A 1 93 ? 9.322 2.533 -8.983 1.00 90.62 93 LEU A CA 1
ATOM 762 C C . LEU A 1 93 ? 9.229 2.150 -10.464 1.00 90.62 93 LEU A C 1
ATOM 764 O O . LEU A 1 93 ? 9.478 1.003 -10.819 1.00 90.62 93 LEU A O 1
ATOM 768 N N . SER A 1 94 ? 8.942 3.116 -11.340 1.00 89.00 94 SER A N 1
ATOM 769 C CA . SER A 1 94 ? 8.881 2.892 -12.791 1.00 89.00 94 SER A CA 1
ATOM 770 C C . SER A 1 94 ? 10.215 2.375 -13.346 1.00 89.00 94 SER A C 1
ATOM 772 O O . SER A 1 94 ? 10.249 1.457 -14.165 1.00 89.00 94 SER A O 1
ATOM 774 N N . SER A 1 95 ? 11.341 2.914 -12.866 1.00 89.38 95 SER A N 1
ATOM 775 C CA . SER A 1 95 ? 12.675 2.430 -13.235 1.00 89.38 95 SER A CA 1
ATOM 776 C C . SER A 1 95 ? 12.937 1.009 -12.721 1.00 89.38 95 SER A C 1
ATOM 778 O O . SER A 1 95 ? 13.449 0.173 -13.464 1.00 89.38 95 SER A O 1
ATOM 780 N N . MET A 1 96 ? 12.547 0.709 -11.477 1.00 90.81 96 MET A N 1
ATOM 781 C CA . MET A 1 96 ? 12.705 -0.614 -10.865 1.00 90.81 96 MET A CA 1
ATOM 782 C C . MET A 1 96 ? 11.897 -1.683 -11.603 1.00 90.81 96 MET A C 1
ATOM 784 O O . MET A 1 96 ? 12.469 -2.698 -11.994 1.00 90.81 96 MET A O 1
ATOM 788 N N . ILE A 1 97 ? 10.621 -1.417 -11.904 1.00 88.44 97 ILE A N 1
ATOM 789 C CA . ILE A 1 97 ? 9.750 -2.300 -12.700 1.00 88.44 97 ILE A CA 1
ATOM 790 C C . ILE A 1 97 ? 10.404 -2.628 -14.047 1.00 88.44 97 ILE A C 1
ATOM 792 O O . ILE A 1 97 ? 10.489 -3.794 -14.439 1.00 88.44 97 ILE A O 1
ATOM 796 N N . ARG A 1 98 ? 10.928 -1.606 -14.737 1.00 86.12 98 ARG A N 1
ATOM 797 C CA . ARG A 1 98 ? 11.546 -1.769 -16.063 1.00 86.12 98 ARG A CA 1
ATOM 798 C C . ARG A 1 98 ? 12.865 -2.531 -16.052 1.00 86.12 98 ARG A C 1
ATOM 800 O O . ARG A 1 98 ? 13.250 -3.117 -17.057 1.00 86.12 98 ARG A O 1
ATOM 807 N N . ARG A 1 99 ? 13.565 -2.517 -14.925 1.00 89.38 99 ARG A N 1
ATOM 808 C CA . ARG A 1 99 ? 14.825 -3.244 -14.724 1.00 89.38 99 ARG A CA 1
ATOM 809 C C . ARG A 1 99 ? 14.627 -4.587 -14.024 1.00 89.38 99 ARG A C 1
ATOM 811 O O . ARG A 1 99 ? 15.608 -5.237 -13.684 1.00 89.38 99 ARG A O 1
ATOM 818 N N . GLY A 1 100 ? 13.375 -4.954 -13.740 1.00 88.75 100 GLY A N 1
ATOM 819 C CA . GLY A 1 100 ? 13.037 -6.147 -12.970 1.00 88.75 100 GLY A CA 1
ATOM 820 C C . GLY A 1 100 ? 13.641 -6.173 -11.569 1.00 88.75 100 GLY A C 1
ATOM 821 O O . GLY A 1 100 ? 13.988 -7.234 -11.056 1.00 88.75 100 GLY A O 1
ATOM 822 N N . VAL A 1 101 ? 13.784 -5.006 -10.951 1.00 91.19 101 VAL A N 1
ATOM 823 C CA . VAL A 1 101 ? 14.252 -4.877 -9.574 1.00 91.19 101 VAL A CA 1
ATOM 824 C C . VAL A 1 101 ? 13.034 -4.853 -8.660 1.00 91.19 101 VAL A C 1
ATOM 826 O O . VAL A 1 101 ? 12.120 -4.054 -8.863 1.00 91.19 101 VAL A O 1
ATOM 829 N N . GLN A 1 102 ? 13.026 -5.714 -7.646 1.00 90.75 102 GLN A N 1
ATOM 830 C CA . GLN A 1 102 ? 11.967 -5.722 -6.645 1.00 90.75 102 GLN A CA 1
ATOM 831 C C . GLN A 1 102 ? 12.130 -4.524 -5.688 1.00 90.75 102 GLN A C 1
ATOM 833 O O . GLN A 1 102 ? 13.239 -4.297 -5.195 1.00 90.75 102 GLN A O 1
ATOM 838 N N . PRO A 1 103 ? 11.062 -3.747 -5.430 1.00 92.25 103 PRO A N 1
ATOM 839 C CA . PRO A 1 103 ? 11.063 -2.685 -4.427 1.00 92.25 103 PRO A CA 1
ATOM 840 C C . PRO A 1 103 ? 11.407 -3.176 -3.022 1.00 92.25 103 PRO A C 1
ATOM 842 O O . PRO A 1 103 ? 11.148 -4.328 -2.674 1.00 92.25 103 PRO A O 1
ATOM 845 N N . SER A 1 104 ? 11.977 -2.287 -2.208 1.00 93.31 104 SER A N 1
ATOM 846 C CA . SER A 1 104 ? 12.261 -2.598 -0.809 1.00 93.31 104 SER A CA 1
ATOM 847 C C . SER A 1 104 ? 10.981 -2.600 0.029 1.00 93.31 104 SER A C 1
ATOM 849 O O . SER A 1 104 ? 10.190 -1.660 -0.017 1.00 93.31 104 SER A O 1
ATOM 851 N N . GLU A 1 105 ? 10.800 -3.659 0.815 1.00 95.62 105 GLU A N 1
ATOM 852 C CA . GLU A 1 105 ? 9.663 -3.858 1.713 1.00 95.62 105 GLU A CA 1
ATOM 853 C C . GLU A 1 105 ? 10.180 -4.333 3.075 1.00 95.62 105 GLU A C 1
ATOM 855 O O . GLU A 1 105 ? 10.951 -5.292 3.161 1.00 95.62 105 GLU A O 1
ATOM 860 N N . LYS A 1 106 ? 9.782 -3.654 4.156 1.00 96.31 106 LYS A N 1
ATOM 861 C CA . LYS A 1 106 ? 10.162 -4.013 5.529 1.00 96.31 106 LYS A CA 1
ATOM 862 C C . LYS A 1 106 ? 8.938 -4.035 6.433 1.00 96.31 106 LYS A C 1
ATOM 864 O O . LYS A 1 106 ? 8.245 -3.028 6.542 1.00 96.31 106 LYS A O 1
ATOM 869 N N . SER A 1 107 ? 8.703 -5.140 7.135 1.00 95.44 107 SER A N 1
ATOM 870 C CA . SER A 1 107 ? 7.622 -5.226 8.123 1.00 95.44 107 SER A CA 1
ATOM 871 C C . SER A 1 107 ? 7.761 -4.149 9.202 1.00 95.44 107 SER A C 1
ATOM 873 O O . SER A 1 107 ? 8.846 -3.925 9.746 1.00 95.44 107 SER A O 1
ATOM 875 N N . PHE A 1 108 ? 6.653 -3.488 9.520 1.00 94.50 108 PHE A N 1
ATOM 876 C CA . PHE A 1 108 ? 6.557 -2.534 10.616 1.00 94.50 108 PHE A CA 1
ATOM 877 C C . PHE A 1 108 ? 6.276 -3.274 11.930 1.00 94.50 108 PHE A C 1
ATOM 879 O O . PHE A 1 108 ? 5.324 -4.042 12.013 1.00 94.50 108 PHE A O 1
ATOM 886 N N . SER A 1 109 ? 7.088 -3.032 12.962 1.00 84.00 109 SER A N 1
ATOM 887 C CA . SER A 1 109 ? 6.993 -3.711 14.264 1.00 84.00 109 SER A CA 1
ATOM 888 C C . SER A 1 109 ? 6.475 -2.812 15.395 1.00 84.00 109 SER A C 1
ATOM 890 O O . SER A 1 109 ? 6.755 -3.077 16.561 1.00 84.00 109 SER A O 1
ATOM 892 N N . GLY A 1 110 ? 5.805 -1.696 15.087 1.00 71.25 110 GLY A N 1
ATOM 893 C CA . GLY A 1 110 ? 5.305 -0.793 16.125 1.00 71.25 110 GLY A CA 1
ATOM 894 C C . GLY A 1 110 ? 4.102 -1.390 16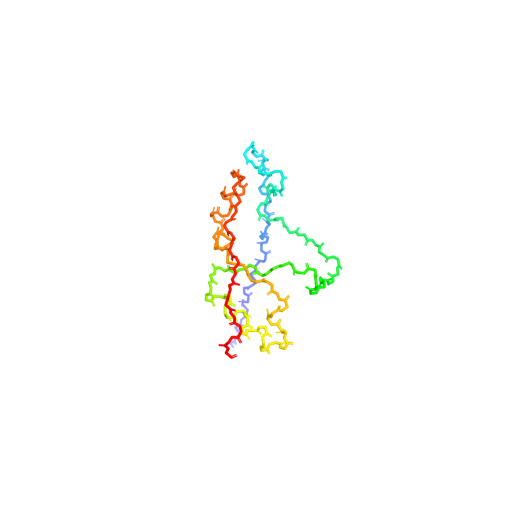.848 1.00 71.25 110 GLY A C 1
ATOM 895 O O . GLY A 1 110 ? 2.994 -1.360 16.313 1.00 71.25 110 GLY A O 1
ATOM 896 N N . ASN A 1 111 ? 4.335 -1.909 18.055 1.00 55.53 111 ASN A N 1
ATOM 897 C CA . ASN A 1 111 ? 3.292 -2.383 18.960 1.00 55.53 111 ASN A CA 1
ATOM 898 C C . ASN A 1 111 ? 2.264 -1.281 19.259 1.00 55.53 111 ASN A C 1
ATOM 900 O O . ASN A 1 111 ? 2.590 -0.094 19.309 1.00 55.53 111 ASN A O 1
ATOM 904 N N . SER A 1 112 ? 1.017 -1.704 19.462 1.00 55.97 112 SER A N 1
ATOM 905 C CA . SER A 1 112 ? -0.151 -0.930 19.900 1.00 55.97 112 SER A CA 1
ATOM 906 C C . SER A 1 112 ? -0.061 -0.458 21.364 1.00 55.97 112 SER A C 1
ATOM 908 O O . SER A 1 112 ? -1.051 -0.531 22.087 1.00 55.97 112 SER A O 1
ATOM 910 N N . ASP A 1 113 ? 1.106 -0.013 21.824 1.00 50.81 113 ASP A N 1
ATOM 911 C CA . ASP A 1 113 ? 1.284 0.510 23.182 1.00 50.81 113 ASP A CA 1
ATOM 912 C C . ASP A 1 113 ? 1.038 2.031 23.185 1.00 50.81 113 ASP A C 1
ATOM 914 O O . ASP A 1 113 ? 1.975 2.810 23.330 1.00 50.81 113 ASP A O 1
ATOM 918 N N . ASP A 1 114 ? -0.219 2.429 22.948 1.00 46.81 114 ASP A N 1
ATOM 919 C CA . ASP A 1 11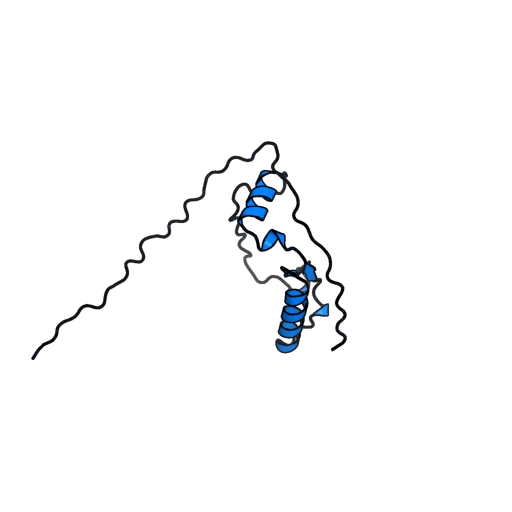4 ? -0.797 3.762 23.229 1.00 46.81 114 ASP A CA 1
ATOM 920 C C . ASP A 1 114 ? -2.317 3.652 23.506 1.00 46.81 114 ASP A C 1
ATOM 922 O O . ASP A 1 114 ? -3.105 3.235 22.607 1.00 46.81 114 ASP A O 1
#

pLDDT: mean 80.62, std 19.8, range [33.19, 97.75]

Secondary structure (DSSP, 8-state):
---------------------PPPPTTS-TTS-SSTT-----SSPPPGGG---EEESSHHHHHHHHHHHHHTT--GGGS-EEE-GGGG-HHHHHHHHHTTPPPP-EE-------